Protein AF-A0AAV5WMH4-F1 (afdb_monomer)

pLDDT: mean 75.09, std 18.26, range [41.78, 94.44]

Foldseek 3Di:
DFWFKWKAAPVGDIDDRDTQVRVLVCVVVVVDDQRMWMAICPDPCNPDTHGLVVLCVQQNDNRSRDDGDPPPPPPPPVVVVVVVVVVVPDD

Sequence (91 aa):
MPNLVYYKDGSGVVSGPLREPEATALYKGNFFKPDHVFRVVDTEDAQTFYSIDDLRIKFGAESPFGKPIDCEDRELVRVYKVRRTLKVNLN

Nearest PDB structures (foldseek):
  3fma-assembly4_D  TM=8.261E-01  e=3.465E-03  Saccharomyces cerevisiae
  3k3v-assembly1_A  TM=6.315E-01  e=5.130E-03  Saccharomyces cerevisiae
  8z9y-assembly1_E  TM=5.330E-01  e=1.461E-02  Arabidopsis thaliana
  7vcf-assembly1_Q  TM=5.265E-01  e=1.644E-01  Chlamydomonas reinhardtii
  7xzi-assembly1_F  TM=5.455E-01  e=1.874E-01  Chlamydomonas reinhardtii

Mean predicted aligned error: 11.62 Å

Solvent-accessible surface area (backbone atoms only — not comparable to full-atom values): 5479 Å² total; per-residue (Å²): 129,84,38,34,35,32,39,28,44,82,90,63,55,74,47,73,76,32,49,37,72,57,49,42,50,38,52,76,65,63,68,68,56,93,67,34,29,35,28,52,62,75,46,101,58,57,85,51,70,35,46,65,66,57,27,24,72,55,21,32,81,88,35,45,61,52,67,64,57,90,62,90,65,79,72,65,68,70,59,62,65,56,60,62,64,66,71,75,77,80,127

Radius of gyration: 15.33 Å; Cα contacts (8 Å, |Δi|>4): 112; chains: 1; bounding box: 29×43×33 Å

InterPro domains:
  IPR035445 GYF-like domain superfamily [SSF55277] (6-54)

Secondary structure (DSSP, 8-state):
---EEEEE-TT--EEEEEEHHHHHHHHHTT-S-TT-EEEETTSS-TT--EEHHHHHHHH-SS-TTSPPP--S-TTSHHHHHHHHHTTSS--

Structure (mmCIF, N/CA/C/O backbone):
data_AF-A0AAV5WMH4-F1
#
_entry.id   AF-A0AAV5WMH4-F1
#
loop_
_atom_site.group_PDB
_atom_site.id
_atom_site.type_symbol
_atom_site.label_atom_id
_atom_site.label_alt_id
_atom_site.label_comp_id
_atom_site.label_asym_id
_atom_site.label_entity_id
_atom_site.label_seq_id
_atom_site.pdbx_PDB_ins_code
_atom_site.Cartn_x
_atom_site.Cartn_y
_atom_site.Cartn_z
_atom_site.occupancy
_atom_site.B_iso_or_equiv
_atom_site.auth_seq_id
_atom_site.auth_comp_id
_atom_site.auth_asym_id
_atom_site.auth_atom_id
_atom_site.pdbx_PDB_model_num
ATOM 1 N N . MET A 1 1 ? 7.818 -7.992 -12.132 1.00 51.41 1 MET A N 1
ATOM 2 C CA . MET A 1 1 ? 6.718 -8.927 -11.781 1.00 51.41 1 MET A CA 1
ATOM 3 C C . MET A 1 1 ? 5.460 -8.087 -11.528 1.00 51.41 1 MET A C 1
ATOM 5 O O . MET A 1 1 ? 5.589 -6.872 -11.603 1.00 51.41 1 MET A O 1
ATOM 9 N N . PRO A 1 2 ? 4.239 -8.631 -11.351 1.00 59.12 2 PRO A N 1
ATOM 10 C CA . PRO A 1 2 ? 3.107 -7.788 -10.958 1.00 59.12 2 PRO A CA 1
ATOM 11 C C . PRO A 1 2 ? 3.314 -7.246 -9.535 1.00 59.12 2 PRO A C 1
ATOM 13 O O . PRO A 1 2 ? 3.602 -8.023 -8.626 1.00 59.12 2 PRO A O 1
ATOM 16 N N . ASN A 1 3 ? 3.137 -5.937 -9.341 1.00 73.12 3 ASN A N 1
ATOM 17 C CA . ASN A 1 3 ? 3.188 -5.308 -8.021 1.00 73.12 3 ASN A CA 1
ATOM 18 C C . ASN A 1 3 ? 2.043 -5.852 -7.163 1.00 73.12 3 ASN A C 1
ATOM 20 O O . ASN A 1 3 ? 0.866 -5.628 -7.463 1.00 73.12 3 ASN A O 1
ATOM 24 N N . LEU A 1 4 ? 2.397 -6.579 -6.103 1.00 86.56 4 LEU A N 1
ATOM 25 C CA . LEU A 1 4 ? 1.455 -7.030 -5.086 1.00 86.56 4 LEU A CA 1
ATOM 26 C C . LEU A 1 4 ? 1.486 -6.055 -3.913 1.00 8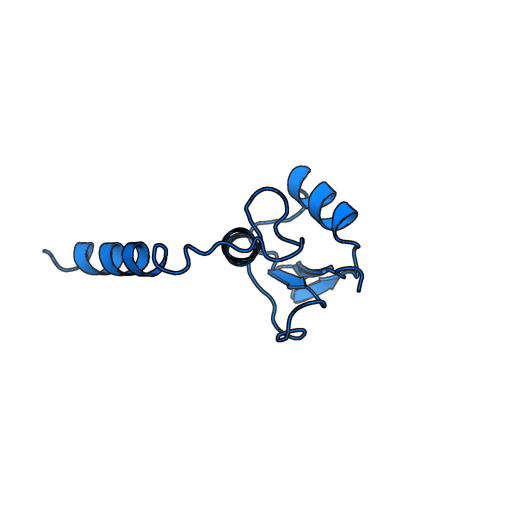6.56 4 LEU A C 1
ATOM 28 O O . LEU A 1 4 ? 2.554 -5.734 -3.389 1.00 86.56 4 LEU A O 1
ATOM 32 N N . VAL A 1 5 ? 0.307 -5.603 -3.500 1.00 89.25 5 VAL A N 1
ATOM 33 C CA . VAL A 1 5 ? 0.128 -4.613 -2.439 1.00 89.25 5 VAL A CA 1
ATOM 34 C C . VAL A 1 5 ? -0.537 -5.276 -1.245 1.00 89.25 5 VAL A C 1
ATOM 36 O O . VAL A 1 5 ? -1.626 -5.838 -1.352 1.00 89.25 5 VAL A O 1
ATOM 39 N N . TYR A 1 6 ? 0.108 -5.184 -0.091 1.00 92.69 6 TYR A N 1
ATOM 40 C CA . TYR A 1 6 ? -0.499 -5.478 1.201 1.00 92.69 6 TYR A CA 1
ATOM 41 C C . TYR A 1 6 ? -0.790 -4.162 1.905 1.00 92.69 6 TYR A C 1
ATOM 43 O O . TYR A 1 6 ? -0.024 -3.210 1.769 1.00 92.69 6 TYR A O 1
ATOM 51 N N . TYR A 1 7 ? -1.853 -4.111 2.693 1.00 93.81 7 TYR A N 1
ATOM 52 C CA . TYR A 1 7 ? -2.127 -2.971 3.560 1.00 93.81 7 TYR A CA 1
ATOM 53 C C . TYR A 1 7 ? -2.394 -3.447 4.981 1.00 93.81 7 TYR A C 1
ATOM 55 O O . TYR A 1 7 ? -2.870 -4.560 5.194 1.00 93.81 7 TYR A O 1
ATOM 63 N N . LYS A 1 8 ? -2.037 -2.618 5.953 1.00 94.44 8 LYS A N 1
ATOM 64 C CA . LYS A 1 8 ? -2.213 -2.863 7.377 1.00 94.44 8 LYS A CA 1
ATOM 65 C C . LYS A 1 8 ? -3.050 -1.736 7.955 1.00 94.44 8 LYS A C 1
ATOM 67 O O . LYS A 1 8 ? -2.735 -0.571 7.719 1.00 94.44 8 LYS A O 1
ATOM 72 N N . ASP A 1 9 ? -4.105 -2.088 8.675 1.00 92.06 9 ASP A N 1
ATOM 73 C CA . ASP A 1 9 ? -4.971 -1.111 9.333 1.00 92.06 9 ASP A CA 1
ATOM 74 C C . ASP A 1 9 ? -4.426 -0.663 10.703 1.00 92.06 9 ASP A C 1
ATOM 76 O O . ASP A 1 9 ? -3.437 -1.207 11.208 1.00 92.06 9 ASP A O 1
ATOM 80 N N . GLY A 1 10 ? -5.083 0.321 11.328 1.00 86.31 10 GLY A N 1
ATOM 81 C CA . GLY A 1 10 ? -4.714 0.826 12.654 1.00 86.31 10 GLY A CA 1
ATOM 82 C C . GLY A 1 10 ? -4.863 -0.186 13.799 1.00 86.31 10 GLY A C 1
ATOM 83 O O . GLY A 1 10 ? -4.292 0.025 14.867 1.00 86.31 10 GLY A O 1
ATOM 84 N N . SER A 1 11 ? -5.575 -1.302 13.594 1.00 91.31 11 SER A N 1
ATOM 85 C CA . SER A 1 11 ? -5.635 -2.418 14.556 1.00 91.31 11 SER A CA 1
ATOM 86 C C . SER A 1 11 ? -4.444 -3.372 14.425 1.00 91.31 11 SER A C 1
ATOM 88 O O . SER A 1 11 ? -4.159 -4.174 15.313 1.00 91.31 11 SER A O 1
ATOM 90 N N . GLY A 1 12 ? -3.714 -3.253 13.319 1.00 89.12 12 GLY A N 1
ATOM 91 C CA . GLY A 1 12 ? -2.544 -4.038 12.995 1.00 89.12 12 GLY A CA 1
ATOM 92 C C . GLY A 1 12 ? -2.818 -5.251 12.110 1.00 89.12 12 GLY A C 1
ATOM 93 O O . GLY A 1 12 ? -1.882 -6.008 11.843 1.00 89.12 12 GLY A O 1
ATOM 94 N N . VAL A 1 13 ? -4.049 -5.420 11.624 1.00 93.00 13 VAL A N 1
ATOM 95 C CA . VAL A 1 13 ? -4.427 -6.510 10.720 1.00 93.00 13 VAL A CA 1
ATOM 96 C C . VAL A 1 13 ? -3.891 -6.221 9.324 1.00 93.00 13 VAL A C 1
ATOM 98 O O . VAL A 1 13 ? -4.104 -5.143 8.772 1.00 93.00 13 VAL A O 1
ATOM 101 N N . VAL A 1 14 ? -3.193 -7.200 8.744 1.00 93.12 14 VAL A N 1
ATOM 102 C CA . VAL A 1 14 ? -2.647 -7.126 7.383 1.00 93.12 14 VAL A CA 1
ATOM 103 C C . VAL A 1 14 ? -3.596 -7.826 6.414 1.00 93.12 14 VAL A C 1
ATOM 105 O O . VAL A 1 14 ? -3.966 -8.977 6.624 1.00 93.12 14 VAL A O 1
ATOM 108 N N . SER A 1 15 ? -3.950 -7.141 5.333 1.00 93.25 15 SER A N 1
ATOM 109 C CA . SER A 1 15 ? -4.833 -7.615 4.266 1.00 93.25 15 SER A CA 1
ATOM 110 C C . SER A 1 15 ? -4.133 -7.572 2.902 1.00 93.25 15 SER A C 1
ATOM 112 O O . SER A 1 15 ? -3.196 -6.796 2.693 1.00 93.25 15 SER A O 1
ATOM 114 N N . GLY A 1 16 ? -4.590 -8.412 1.967 1.00 89.75 16 GLY A N 1
ATOM 115 C CA . GLY A 1 16 ? -4.033 -8.556 0.614 1.00 89.75 16 GLY A CA 1
ATOM 116 C C . GLY A 1 16 ? -3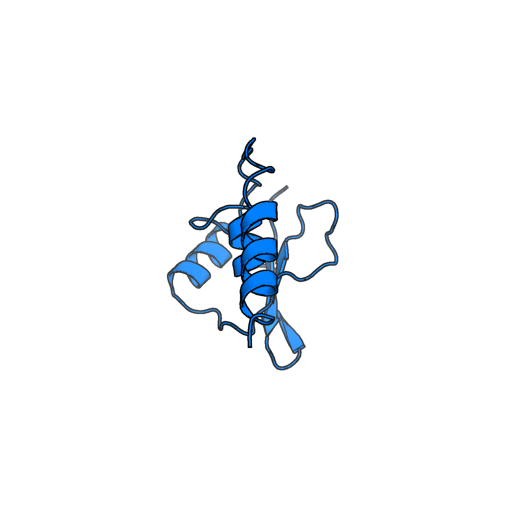.594 -9.997 0.287 1.00 89.75 16 GLY A C 1
ATOM 117 O O . GLY A 1 16 ? -3.925 -10.915 1.038 1.00 89.75 16 GLY A O 1
ATOM 118 N N . PRO A 1 17 ? -2.833 -10.217 -0.805 1.00 90.31 17 PRO A N 1
ATOM 119 C CA . PRO A 1 17 ? -2.320 -9.200 -1.721 1.00 90.31 17 PRO A CA 1
ATOM 120 C C . PRO A 1 17 ? -3.381 -8.694 -2.704 1.00 90.31 17 PRO A C 1
ATOM 122 O O . PRO A 1 17 ? -4.161 -9.470 -3.246 1.00 90.31 17 PRO A O 1
ATOM 125 N N . LEU A 1 18 ? -3.348 -7.395 -2.976 1.00 90.38 18 LEU A N 1
ATOM 126 C CA . LEU A 1 18 ? -4.077 -6.753 -4.066 1.00 90.38 18 LEU A CA 1
ATOM 127 C C . LEU A 1 18 ? -3.147 -6.556 -5.261 1.00 90.38 18 LEU A C 1
ATOM 129 O O . LEU A 1 18 ? -1.949 -6.310 -5.085 1.00 90.38 18 LEU A O 1
ATOM 133 N N . ARG A 1 19 ? -3.689 -6.615 -6.477 1.00 89.06 19 ARG A N 1
ATOM 134 C CA . ARG A 1 19 ? -2.950 -6.168 -7.667 1.00 89.06 19 ARG A CA 1
ATOM 135 C C . ARG A 1 19 ? -2.900 -4.642 -7.686 1.00 89.06 19 ARG A C 1
ATOM 137 O O . ARG A 1 19 ? -3.844 -4.000 -7.233 1.00 89.06 19 ARG A O 1
ATOM 144 N N . GLU A 1 20 ? -1.852 -4.052 -8.261 1.00 87.31 20 GLU A N 1
ATOM 145 C CA . GLU A 1 20 ? -1.749 -2.586 -8.392 1.00 87.31 20 GLU A CA 1
ATOM 146 C C . GLU A 1 20 ? -3.039 -1.925 -8.920 1.00 87.31 20 GLU A C 1
ATOM 148 O O . GLU A 1 20 ? -3.522 -1.012 -8.252 1.00 87.31 20 GLU A O 1
ATOM 153 N N . PRO A 1 21 ? -3.672 -2.380 -10.024 1.00 88.19 21 PRO A N 1
ATOM 154 C CA . PRO A 1 21 ? -4.884 -1.727 -10.519 1.00 88.19 21 PRO A CA 1
ATOM 155 C C . PRO A 1 21 ? -6.036 -1.744 -9.505 1.00 88.19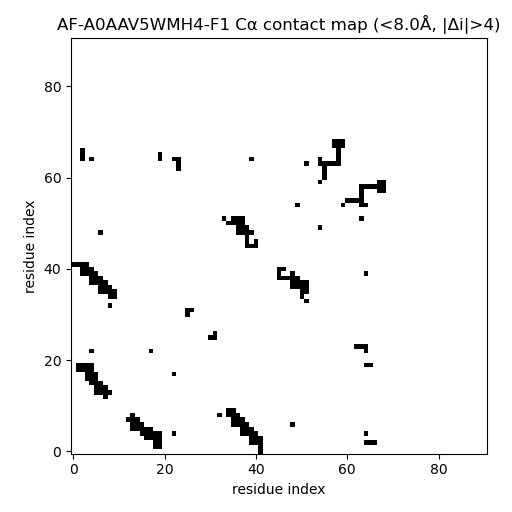 21 PRO A C 1
ATOM 157 O O . PRO A 1 21 ? -6.793 -0.781 -9.413 1.00 88.19 21 PRO A O 1
ATOM 160 N N . GLU A 1 22 ? -6.152 -2.818 -8.721 1.00 90.56 22 GLU A N 1
ATOM 161 C CA . GLU A 1 22 ? -7.179 -2.972 -7.685 1.00 90.56 22 GLU A CA 1
ATOM 162 C C . GLU A 1 22 ? -6.896 -2.045 -6.499 1.00 90.56 22 GLU A C 1
ATOM 164 O O . GLU A 1 22 ? -7.784 -1.326 -6.043 1.00 90.56 22 GLU A O 1
ATOM 169 N N . ALA A 1 23 ? -5.645 -2.004 -6.035 1.00 90.31 23 ALA A N 1
ATOM 170 C CA . ALA A 1 23 ? -5.223 -1.110 -4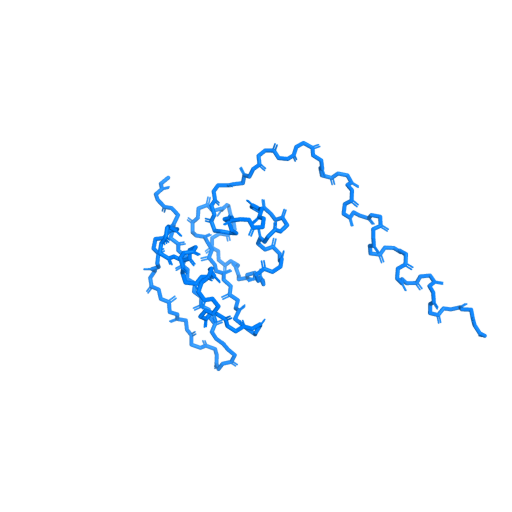.963 1.00 90.31 23 ALA A CA 1
ATOM 171 C C . ALA A 1 23 ? -5.394 0.365 -5.364 1.00 90.31 23 ALA A C 1
ATOM 173 O O . ALA A 1 23 ? -5.921 1.164 -4.590 1.00 90.31 23 ALA A O 1
ATOM 174 N N . THR A 1 24 ? -5.034 0.726 -6.597 1.00 89.38 24 THR A N 1
ATOM 175 C CA . THR A 1 24 ? -5.217 2.082 -7.128 1.00 89.38 24 THR A CA 1
ATOM 176 C C . THR A 1 24 ? -6.699 2.438 -7.265 1.00 89.38 24 THR A C 1
ATOM 178 O O . THR A 1 24 ? -7.082 3.562 -6.938 1.00 89.38 24 THR A O 1
ATOM 181 N N . ALA A 1 25 ? -7.559 1.502 -7.678 1.00 90.56 25 ALA A N 1
ATOM 182 C CA . ALA A 1 25 ? -9.006 1.722 -7.713 1.00 90.56 25 ALA A CA 1
ATOM 183 C C . ALA A 1 25 ? -9.589 1.965 -6.308 1.00 90.56 25 ALA A C 1
ATOM 185 O O . ALA A 1 25 ? -10.356 2.909 -6.121 1.00 90.56 25 ALA A O 1
ATOM 186 N N . LEU A 1 26 ? -9.180 1.178 -5.306 1.00 92.00 26 LEU A N 1
ATOM 187 C CA . LEU A 1 26 ? -9.599 1.357 -3.909 1.00 92.00 26 LEU A CA 1
ATOM 188 C C . LEU A 1 26 ? -9.112 2.685 -3.316 1.00 92.00 26 LEU A C 1
ATOM 190 O O . LEU A 1 26 ? -9.860 3.355 -2.604 1.00 92.00 26 LEU A O 1
ATOM 194 N N . TYR A 1 27 ? -7.887 3.097 -3.648 1.00 90.38 27 TYR A N 1
ATOM 195 C CA . TYR A 1 27 ? -7.354 4.405 -3.271 1.00 90.38 27 TYR A CA 1
ATOM 196 C C . TYR A 1 27 ? -8.177 5.547 -3.875 1.00 90.38 27 TYR A C 1
ATOM 198 O O . TYR A 1 27 ? -8.628 6.422 -3.140 1.00 90.38 27 TYR A O 1
ATOM 206 N N . LYS A 1 28 ? -8.460 5.504 -5.184 1.00 88.38 28 LYS A N 1
ATOM 207 C CA . LYS A 1 28 ? -9.312 6.502 -5.857 1.00 88.38 28 LYS A CA 1
ATOM 208 C C . LYS A 1 28 ? -10.745 6.519 -5.313 1.00 88.38 28 LYS A C 1
ATOM 210 O O . LYS A 1 28 ? -11.392 7.559 -5.333 1.00 88.38 28 LYS A O 1
ATOM 215 N N . GLY A 1 29 ? -11.223 5.384 -4.806 1.00 90.88 29 GLY A N 1
ATOM 216 C CA . GLY A 1 29 ? -12.512 5.250 -4.130 1.00 90.88 29 GLY A CA 1
ATOM 217 C C . GLY A 1 29 ? -12.532 5.696 -2.663 1.00 90.88 29 GLY A C 1
ATOM 218 O O . GLY A 1 29 ? -13.555 5.501 -2.014 1.00 90.88 29 GLY A O 1
ATOM 219 N N . ASN A 1 30 ? -11.442 6.256 -2.118 1.00 89.94 30 ASN A N 1
ATOM 220 C CA . ASN A 1 30 ? -11.307 6.636 -0.702 1.00 89.94 30 ASN A CA 1
ATOM 221 C C . ASN A 1 30 ? -11.603 5.488 0.289 1.00 89.94 3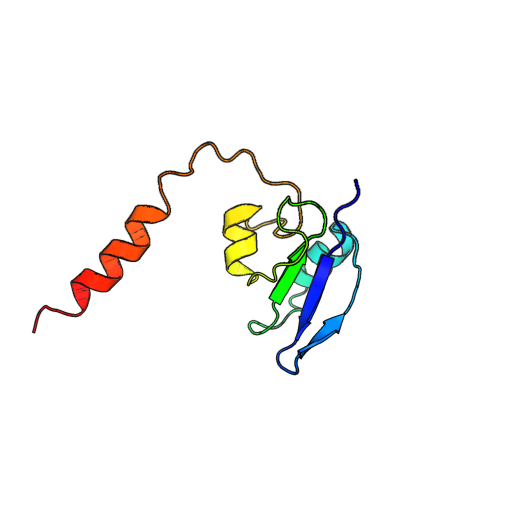0 ASN A C 1
ATOM 223 O O . ASN A 1 30 ? -12.059 5.725 1.407 1.00 89.94 30 ASN A O 1
ATOM 227 N N . PHE A 1 31 ? -11.350 4.235 -0.104 1.00 91.94 31 PHE A N 1
ATOM 228 C CA . PHE A 1 31 ? -11.559 3.075 0.770 1.00 91.94 31 PHE A CA 1
ATOM 229 C C . PHE A 1 31 ? -10.547 3.035 1.924 1.00 91.94 31 PHE A C 1
ATOM 231 O O . PHE A 1 31 ? -10.871 2.627 3.040 1.00 91.94 31 PHE A O 1
ATOM 238 N N . PHE A 1 32 ? -9.304 3.440 1.656 1.00 90.69 32 PHE A N 1
ATOM 239 C CA . PHE A 1 32 ? -8.244 3.405 2.653 1.00 90.69 32 PHE A CA 1
ATOM 240 C C . PHE A 1 32 ? -8.309 4.605 3.590 1.00 90.69 32 PHE A C 1
ATOM 242 O O . PHE A 1 32 ? -8.451 5.749 3.159 1.00 90.69 32 PHE A O 1
ATOM 249 N N . LYS A 1 33 ? -8.154 4.331 4.883 1.00 90.12 33 LYS A N 1
ATOM 250 C CA . LYS A 1 33 ? -8.112 5.358 5.916 1.00 90.12 33 LYS A CA 1
ATOM 251 C C . LYS A 1 33 ? -6.693 5.930 6.068 1.00 90.12 33 LYS A C 1
ATOM 253 O O . LYS A 1 33 ? -5.731 5.256 5.700 1.00 90.12 33 LYS A O 1
ATOM 258 N N . PRO A 1 34 ? -6.537 7.145 6.629 1.00 86.38 34 PRO A N 1
ATOM 259 C CA . PRO A 1 34 ? -5.226 7.785 6.792 1.00 86.38 34 PRO A CA 1
ATOM 260 C C . PRO A 1 34 ? -4.232 7.013 7.672 1.00 86.38 34 PRO A C 1
ATOM 262 O O . PRO A 1 34 ? -3.028 7.208 7.549 1.00 86.38 34 PRO A O 1
ATOM 265 N N . ASP A 1 35 ? -4.726 6.160 8.569 1.00 89.50 35 ASP A N 1
ATOM 266 C CA . ASP A 1 35 ? -3.935 5.298 9.452 1.00 89.50 35 ASP A CA 1
ATOM 267 C C . ASP A 1 35 ? -3.469 4.001 8.773 1.00 89.50 35 ASP A C 1
ATOM 269 O O . ASP A 1 35 ? -2.653 3.273 9.339 1.00 89.50 35 ASP A O 1
ATOM 273 N N . HIS A 1 36 ? -3.958 3.700 7.566 1.00 93.25 36 HIS A N 1
ATOM 274 C CA . HIS A 1 36 ? -3.505 2.536 6.819 1.00 93.25 36 HIS A CA 1
ATOM 275 C C . HIS A 1 36 ? -2.080 2.735 6.297 1.00 93.25 36 HIS A C 1
ATOM 277 O O . HIS A 1 36 ? -1.727 3.776 5.737 1.00 93.25 36 HIS A O 1
ATOM 283 N N . 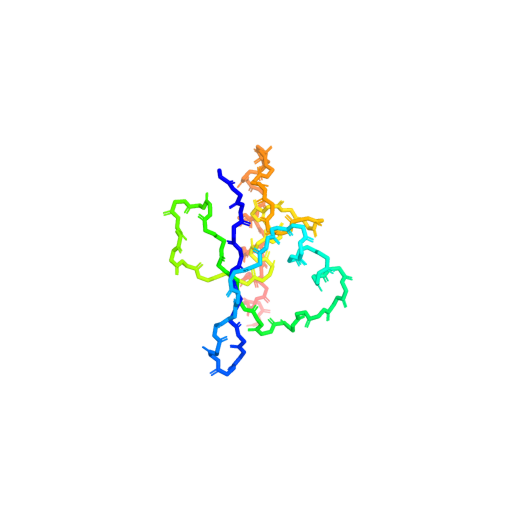VAL A 1 37 ? -1.276 1.683 6.417 1.00 93.88 37 VAL A N 1
ATOM 284 C CA . VAL A 1 37 ? 0.076 1.613 5.854 1.00 93.88 37 VAL A CA 1
ATOM 285 C C . VAL A 1 37 ? 0.172 0.472 4.852 1.00 93.88 37 VAL A C 1
ATOM 287 O O . VAL A 1 37 ? -0.560 -0.510 4.936 1.00 93.88 37 VAL A O 1
ATOM 290 N N . PHE A 1 38 ? 1.080 0.581 3.893 1.00 92.31 38 PHE A N 1
ATOM 291 C CA . PHE A 1 38 ? 1.088 -0.229 2.682 1.00 92.31 38 PHE A CA 1
ATOM 292 C C . PHE A 1 38 ? 2.468 -0.809 2.409 1.00 92.31 38 PHE A C 1
ATOM 294 O O . PHE A 1 38 ? 3.481 -0.135 2.568 1.00 92.31 38 PHE A O 1
ATOM 301 N N . ARG A 1 39 ? 2.511 -2.051 1.944 1.00 90.38 39 ARG A N 1
ATOM 302 C CA . ARG A 1 39 ? 3.729 -2.760 1.557 1.00 90.38 39 ARG A CA 1
ATOM 303 C C . ARG A 1 39 ? 3.598 -3.214 0.111 1.00 90.38 39 ARG A C 1
ATOM 305 O O . ARG A 1 39 ? 2.687 -3.977 -0.208 1.00 90.38 39 ARG A O 1
ATOM 312 N N . VAL A 1 40 ? 4.516 -2.766 -0.738 1.00 87.81 40 VAL A N 1
ATOM 313 C CA . VAL A 1 40 ? 4.561 -3.096 -2.170 1.00 87.81 40 VAL A CA 1
ATOM 314 C C . VAL A 1 40 ? 5.696 -4.093 -2.406 1.00 87.81 40 VAL A C 1
ATOM 316 O O . VAL A 1 40 ? 6.849 -3.807 -2.100 1.00 87.81 40 VAL A O 1
ATOM 319 N N . VAL A 1 41 ? 5.379 -5.278 -2.931 1.00 81.38 41 VAL A N 1
ATOM 320 C CA . VAL A 1 41 ? 6.307 -6.432 -3.009 1.00 81.38 41 VAL A CA 1
ATOM 321 C C . VAL A 1 41 ? 7.215 -6.410 -4.257 1.00 81.38 41 VAL A C 1
ATOM 323 O O . VAL A 1 41 ? 7.787 -7.422 -4.629 1.00 81.38 41 VAL A O 1
ATOM 326 N N . ASP A 1 42 ? 7.405 -5.252 -4.893 1.00 68.12 42 ASP A N 1
ATOM 327 C CA . ASP A 1 42 ? 8.266 -5.102 -6.090 1.00 68.12 42 ASP A CA 1
ATOM 328 C C . ASP A 1 42 ? 9.491 -4.197 -5.853 1.00 68.12 42 ASP A C 1
ATOM 330 O O . ASP A 1 42 ? 10.241 -3.898 -6.775 1.00 68.12 42 ASP A O 1
ATOM 334 N N . THR A 1 43 ? 9.722 -3.747 -4.615 1.00 57.94 43 THR A N 1
ATOM 335 C CA . THR A 1 43 ? 10.910 -2.950 -4.264 1.00 57.94 43 THR A CA 1
ATOM 336 C C . THR A 1 43 ? 11.912 -3.756 -3.449 1.00 57.94 43 THR A C 1
ATOM 338 O O . THR A 1 43 ? 11.509 -4.622 -2.679 1.00 57.94 43 THR A O 1
ATOM 341 N N . GLU A 1 44 ? 13.202 -3.417 -3.560 1.00 59.94 44 GLU A N 1
ATOM 342 C CA . GLU A 1 44 ? 14.317 -3.985 -2.773 1.00 59.94 44 GLU A CA 1
ATOM 343 C C . GLU A 1 44 ? 14.033 -4.033 -1.250 1.00 59.94 44 GLU A C 1
ATOM 345 O O . GLU A 1 44 ? 14.576 -4.876 -0.544 1.00 59.94 44 GLU A O 1
ATOM 350 N N . ASP A 1 45 ? 13.085 -3.216 -0.769 1.00 60.16 45 ASP A N 1
ATOM 351 C CA . ASP A 1 45 ? 12.516 -3.202 0.587 1.00 60.16 45 ASP A CA 1
ATOM 352 C C . ASP A 1 45 ? 11.142 -3.907 0.699 1.00 60.16 45 ASP A C 1
ATOM 354 O O . ASP A 1 45 ? 10.152 -3.337 1.167 1.00 60.16 45 ASP A O 1
ATOM 358 N N . ALA A 1 46 ? 11.043 -5.175 0.292 1.00 65.25 46 ALA A N 1
ATOM 359 C CA . ALA A 1 46 ? 9.778 -5.931 0.280 1.00 65.25 46 ALA A CA 1
ATOM 360 C C . ALA A 1 46 ? 9.155 -6.206 1.672 1.00 65.25 46 ALA A C 1
ATOM 362 O O . ALA A 1 46 ? 8.081 -6.807 1.761 1.00 65.25 46 ALA A O 1
ATOM 363 N N . GLN A 1 47 ? 9.806 -5.800 2.767 1.00 75.62 47 GLN A N 1
ATOM 364 C CA . GLN A 1 47 ? 9.328 -6.016 4.140 1.00 75.62 47 GLN A CA 1
ATOM 365 C C . GLN A 1 47 ? 8.738 -4.762 4.802 1.00 75.62 47 GLN A C 1
ATOM 367 O O . GLN A 1 47 ? 8.044 -4.886 5.812 1.00 75.62 47 GLN A O 1
ATOM 372 N N . THR A 1 48 ? 8.955 -3.577 4.231 1.00 84.56 48 THR A N 1
ATOM 373 C CA . THR A 1 48 ? 8.632 -2.306 4.892 1.00 84.56 48 THR A CA 1
ATOM 374 C C . THR A 1 48 ? 7.228 -1.821 4.536 1.00 84.56 48 THR A C 1
ATOM 376 O O . THR A 1 48 ? 6.805 -1.879 3.381 1.00 84.56 48 THR A O 1
ATOM 379 N N . PHE A 1 49 ? 6.500 -1.331 5.542 1.00 88.69 49 PHE A N 1
ATOM 380 C CA . PHE A 1 49 ? 5.227 -0.639 5.353 1.00 88.69 49 PHE A CA 1
ATOM 381 C C . PHE A 1 49 ? 5.450 0.875 5.307 1.00 88.69 49 PHE A C 1
ATOM 383 O O . PHE A 1 49 ? 6.162 1.428 6.142 1.00 88.69 49 PHE A O 1
ATOM 390 N N . TYR A 1 50 ? 4.801 1.535 4.356 1.00 89.31 50 TYR A N 1
ATOM 391 C CA . TYR A 1 50 ? 4.879 2.968 4.098 1.00 89.31 50 TYR A CA 1
ATOM 392 C C . TYR A 1 50 ? 3.503 3.608 4.242 1.00 89.31 50 TYR A C 1
ATOM 394 O O . TYR A 1 50 ? 2.483 2.970 3.976 1.00 89.31 50 TYR A O 1
ATOM 402 N N . SER A 1 51 ? 3.456 4.877 4.637 1.00 91.00 51 SER A N 1
ATOM 403 C CA . SER A 1 51 ? 2.206 5.632 4.559 1.00 91.00 51 SER A CA 1
ATOM 404 C C . SER A 1 51 ? 1.811 5.866 3.097 1.00 91.00 51 SER A C 1
ATOM 406 O O . SER A 1 51 ? 2.649 5.803 2.192 1.00 91.00 51 SER A O 1
ATOM 408 N N . ILE A 1 52 ? 0.536 6.173 2.847 1.00 89.12 52 ILE A N 1
ATOM 409 C CA . ILE A 1 52 ? 0.096 6.534 1.493 1.00 89.12 52 ILE A CA 1
ATOM 410 C C . ILE A 1 52 ? 0.839 7.769 0.964 1.00 89.12 52 ILE A C 1
ATOM 412 O O . ILE A 1 52 ? 1.124 7.843 -0.226 1.00 89.12 52 ILE A O 1
ATOM 416 N N . ASP A 1 53 ? 1.214 8.713 1.830 1.00 88.06 53 ASP A N 1
ATOM 417 C CA . ASP A 1 53 ? 1.949 9.912 1.426 1.00 88.06 53 ASP A CA 1
ATOM 418 C C . ASP A 1 53 ? 3.389 9.595 1.009 1.00 88.06 53 ASP A C 1
ATOM 420 O O . ASP A 1 53 ? 3.855 10.106 -0.009 1.00 88.06 53 ASP A O 1
ATOM 424 N N . ASP A 1 54 ? 4.070 8.695 1.725 1.00 87.81 54 ASP A N 1
ATOM 425 C CA . ASP A 1 54 ? 5.400 8.215 1.328 1.00 87.81 54 ASP A CA 1
ATOM 426 C C . ASP A 1 54 ? 5.346 7.530 -0.043 1.00 87.81 54 ASP A C 1
ATOM 428 O O . ASP A 1 54 ? 6.203 7.752 -0.902 1.00 87.81 54 ASP A O 1
ATOM 432 N N . LEU A 1 55 ? 4.302 6.728 -0.273 1.00 87.00 55 LEU A N 1
ATOM 433 C CA . LEU A 1 55 ? 4.067 6.070 -1.552 1.00 87.00 55 LEU A CA 1
ATOM 434 C C . LEU A 1 55 ? 3.770 7.066 -2.676 1.00 87.00 55 LEU A C 1
ATOM 436 O O . LEU A 1 55 ? 4.323 6.933 -3.765 1.00 87.00 55 LEU A O 1
ATOM 440 N N . ARG A 1 56 ? 2.974 8.109 -2.420 1.00 86.88 56 ARG A N 1
ATOM 441 C CA . ARG A 1 56 ? 2.710 9.180 -3.396 1.00 86.88 56 ARG A CA 1
ATOM 442 C C . ARG A 1 56 ? 3.978 9.935 -3.785 1.00 86.88 56 ARG A C 1
ATOM 444 O O . ARG A 1 56 ? 4.101 10.346 -4.934 1.00 86.88 56 ARG A O 1
ATOM 451 N N . ILE A 1 57 ? 4.917 10.109 -2.855 1.00 83.88 57 ILE A N 1
ATOM 452 C CA . ILE A 1 57 ? 6.219 10.732 -3.132 1.00 83.88 57 ILE A CA 1
ATOM 453 C C . ILE A 1 57 ? 7.107 9.794 -3.960 1.00 83.88 57 ILE A C 1
ATOM 455 O O . ILE A 1 57 ? 7.811 10.252 -4.855 1.00 83.88 57 ILE A O 1
ATOM 459 N N . LYS A 1 58 ? 7.082 8.488 -3.669 1.00 79.88 58 LYS A N 1
ATOM 460 C CA . LYS A 1 58 ? 7.958 7.489 -4.302 1.00 79.88 58 LYS A CA 1
ATOM 461 C C . LYS A 1 58 ? 7.483 7.047 -5.691 1.00 79.88 58 LYS A C 1
ATOM 463 O O . LYS A 1 58 ? 8.314 6.810 -6.561 1.00 79.88 58 LYS A O 1
ATOM 468 N N . PHE A 1 59 ? 6.173 6.923 -5.884 1.00 81.94 59 PHE A N 1
ATOM 469 C CA . PHE A 1 59 ? 5.553 6.332 -7.077 1.00 81.94 59 PHE A CA 1
ATOM 470 C C . PHE A 1 59 ? 4.618 7.294 -7.825 1.00 81.94 59 PHE A C 1
ATOM 472 O O . PHE A 1 59 ? 4.199 6.999 -8.938 1.00 81.94 59 PHE A O 1
ATOM 479 N N . GLY A 1 60 ? 4.311 8.459 -7.249 1.00 80.88 60 GLY A N 1
ATOM 480 C CA . GLY A 1 60 ? 3.410 9.452 -7.831 1.00 80.88 60 GLY A CA 1
ATOM 481 C C . GLY A 1 60 ? 2.010 9.442 -7.214 1.0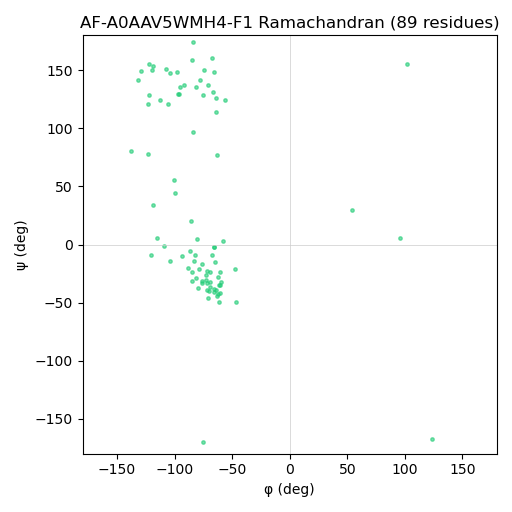0 80.88 60 GLY A C 1
ATOM 482 O O . GLY A 1 60 ? 1.535 8.453 -6.657 1.00 80.88 60 GLY A O 1
ATOM 483 N N . ALA A 1 61 ? 1.322 10.582 -7.310 1.00 79.31 61 ALA A N 1
ATOM 484 C CA . ALA A 1 61 ? 0.023 10.777 -6.666 1.00 79.31 61 ALA A CA 1
ATOM 485 C C . ALA A 1 61 ? -1.133 10.009 -7.336 1.00 79.31 61 ALA A C 1
ATOM 487 O O . ALA A 1 61 ? -2.122 9.706 -6.667 1.00 79.31 61 ALA A O 1
ATOM 488 N N . GLU A 1 62 ? -1.023 9.718 -8.636 1.00 79.75 62 GLU A N 1
ATOM 489 C CA . GLU A 1 62 ? -2.087 9.078 -9.423 1.00 79.75 62 GLU A CA 1
ATOM 490 C C . GLU A 1 62 ? -2.093 7.546 -9.323 1.00 79.75 62 GLU A C 1
ATOM 492 O O . GLU A 1 62 ? -3.167 6.939 -9.388 1.00 79.75 62 GLU A O 1
ATOM 497 N N . SER A 1 63 ? -0.915 6.935 -9.146 1.00 80.62 63 SER A N 1
ATOM 498 C CA . SER A 1 63 ? -0.748 5.500 -8.886 1.00 80.62 63 SER A CA 1
ATOM 499 C C . SER A 1 63 ? 0.319 5.274 -7.804 1.00 80.62 63 SER A C 1
ATOM 501 O O . SER A 1 63 ? 1.464 4.945 -8.113 1.00 80.62 63 SER A O 1
ATOM 503 N N . PRO A 1 64 ? -0.033 5.428 -6.512 1.00 84.06 64 PRO A N 1
ATOM 504 C CA . PRO A 1 64 ? 0.926 5.296 -5.412 1.00 84.06 64 PRO A CA 1
ATOM 505 C C . PRO A 1 64 ? 1.462 3.863 -5.232 1.00 84.06 64 PRO A C 1
ATOM 507 O O . PRO A 1 64 ? 2.388 3.643 -4.460 1.00 84.06 64 PRO A O 1
ATOM 510 N N . PHE A 1 65 ? 0.898 2.877 -5.931 1.00 87.44 65 PHE A N 1
ATOM 511 C CA . PHE A 1 65 ? 1.321 1.473 -5.875 1.00 87.44 65 PHE A CA 1
ATOM 512 C C . PHE A 1 65 ? 2.030 0.997 -7.152 1.00 87.44 65 PHE A C 1
ATOM 514 O O . PHE A 1 65 ? 2.403 -0.178 -7.255 1.00 87.44 65 PHE A O 1
ATOM 521 N N . GLY A 1 66 ? 2.157 1.887 -8.139 1.00 75.00 66 GLY A N 1
ATOM 522 C CA . GLY A 1 66 ? 2.704 1.592 -9.456 1.00 75.00 66 GLY A CA 1
ATOM 523 C C . GLY A 1 66 ? 4.222 1.451 -9.466 1.00 75.00 66 GLY A C 1
ATOM 524 O O . GLY A 1 66 ? 4.884 1.377 -8.431 1.00 75.00 66 GLY A O 1
ATOM 525 N N . LYS A 1 67 ? 4.791 1.395 -10.671 1.00 66.69 67 LYS A N 1
ATOM 526 C CA . LYS A 1 67 ? 6.245 1.475 -10.838 1.00 66.69 67 LYS A CA 1
ATOM 527 C C . LYS A 1 67 ? 6.745 2.856 -10.409 1.00 66.69 67 LYS A C 1
ATOM 529 O O . LYS A 1 67 ? 6.006 3.827 -10.572 1.00 66.69 67 LYS A O 1
ATOM 534 N N . PRO A 1 68 ? 7.976 2.959 -9.877 1.00 60.69 68 PRO A N 1
ATOM 535 C CA . PRO A 1 68 ? 8.562 4.263 -9.615 1.00 60.69 68 PRO A CA 1
ATOM 536 C C . PRO A 1 68 ? 8.565 5.037 -10.930 1.00 60.69 68 PRO A C 1
ATOM 538 O O . PRO A 1 68 ? 9.045 4.537 -11.947 1.00 60.69 68 PRO A O 1
ATOM 541 N N . ILE A 1 69 ? 7.962 6.222 -10.921 1.00 56.62 69 ILE A N 1
ATOM 542 C CA . ILE A 1 69 ? 8.189 7.184 -11.990 1.00 56.62 69 ILE A CA 1
ATOM 543 C C . ILE A 1 69 ? 9.678 7.518 -11.870 1.00 56.62 69 ILE A C 1
ATOM 545 O O . ILE A 1 69 ? 10.130 7.832 -10.765 1.00 56.62 69 ILE A O 1
ATOM 549 N N . ASP A 1 70 ? 10.443 7.383 -12.955 1.00 46.34 70 ASP A N 1
ATOM 550 C CA . ASP A 1 70 ? 11.809 7.912 -13.045 1.00 46.34 70 ASP A CA 1
ATOM 551 C C . ASP A 1 70 ? 11.721 9.440 -12.925 1.00 46.34 70 ASP A C 1
ATOM 553 O O . ASP A 1 70 ? 11.718 10.189 -13.897 1.00 46.34 70 ASP A O 1
ATOM 557 N N . CYS A 1 71 ? 11.527 9.914 -11.700 1.00 43.66 71 CYS A N 1
ATOM 558 C CA . CYS A 1 71 ? 11.616 11.310 -11.353 1.00 43.66 71 CYS A CA 1
ATOM 559 C C . CYS A 1 71 ? 13.101 11.567 -11.108 1.00 43.66 71 CYS A C 1
ATOM 561 O O . CYS A 1 71 ? 13.597 11.329 -10.003 1.00 43.66 71 CYS A O 1
ATOM 563 N N . GLU A 1 72 ? 13.802 12.083 -12.116 1.00 45.22 72 GLU A N 1
ATOM 564 C CA . GLU A 1 72 ? 15.149 12.656 -11.974 1.00 45.22 72 GLU A CA 1
ATOM 565 C C . GLU A 1 72 ? 15.211 13.828 -10.957 1.00 45.22 72 GLU A C 1
ATOM 567 O O . GLU A 1 72 ? 16.274 14.377 -10.701 1.00 45.22 72 GLU A O 1
ATOM 572 N N . ASP A 1 73 ? 14.113 14.168 -10.273 1.00 47.31 73 ASP A N 1
ATOM 573 C CA . ASP A 1 73 ? 13.997 15.289 -9.335 1.00 47.31 73 ASP A CA 1
ATOM 574 C C . ASP A 1 73 ? 14.121 14.890 -7.849 1.00 47.31 73 ASP A C 1
ATOM 576 O O . ASP A 1 73 ? 13.379 15.360 -6.976 1.00 47.31 73 ASP A O 1
ATOM 580 N N . ARG A 1 74 ? 15.090 14.034 -7.503 1.00 48.94 74 ARG A N 1
ATOM 581 C CA . ARG A 1 74 ? 15.377 13.669 -6.095 1.00 48.94 74 ARG A CA 1
ATOM 582 C C . ARG A 1 74 ? 15.905 14.825 -5.225 1.00 48.94 74 ARG A C 1
ATOM 584 O O . ARG A 1 74 ? 16.084 14.634 -4.021 1.00 48.94 74 ARG A O 1
ATOM 591 N N . GLU A 1 75 ? 16.110 16.026 -5.765 1.00 50.44 75 GLU A N 1
ATOM 592 C CA . GLU A 1 75 ? 16.657 17.165 -5.011 1.00 50.44 75 GLU A CA 1
ATOM 593 C C . GLU A 1 75 ? 15.619 18.038 -4.275 1.00 50.44 75 GLU A C 1
ATOM 595 O O . GLU A 1 75 ? 15.966 18.710 -3.300 1.00 50.44 75 GLU A O 1
ATOM 600 N N . LEU A 1 76 ? 14.331 18.012 -4.637 1.00 48.56 76 LEU A N 1
ATOM 601 C CA . LEU A 1 76 ? 13.379 19.029 -4.148 1.00 48.56 76 LEU A CA 1
ATOM 602 C C . LEU A 1 76 ? 12.747 18.745 -2.769 1.00 48.56 76 LEU A C 1
ATOM 604 O O . LEU A 1 76 ? 12.355 19.679 -2.062 1.00 48.56 76 LEU A O 1
ATOM 608 N N . VAL A 1 77 ? 12.677 17.488 -2.317 1.00 51.00 77 VAL A N 1
ATOM 609 C CA . VAL A 1 77 ? 11.981 17.141 -1.053 1.00 51.00 77 VAL A CA 1
ATOM 610 C C . VAL A 1 77 ? 12.825 17.455 0.194 1.00 51.00 77 VAL A C 1
ATOM 612 O O . VAL A 1 77 ? 12.282 17.688 1.280 1.00 51.00 77 VAL A O 1
ATOM 615 N N . ARG A 1 78 ? 14.156 17.564 0.066 1.00 49.59 78 ARG A N 1
ATOM 616 C CA . ARG A 1 78 ? 15.042 17.872 1.205 1.00 49.59 78 ARG A CA 1
ATOM 617 C C . ARG A 1 78 ? 14.871 19.308 1.721 1.00 49.59 78 ARG A C 1
ATOM 619 O O . ARG A 1 78 ? 15.130 19.568 2.895 1.00 49.59 78 ARG A O 1
ATOM 626 N N . VAL A 1 79 ? 14.376 20.228 0.890 1.00 52.00 79 VAL A N 1
ATOM 627 C CA . VAL A 1 79 ? 14.262 21.658 1.232 1.00 52.00 79 VAL A CA 1
ATOM 628 C C . VAL A 1 79 ? 13.011 21.966 2.073 1.00 52.00 79 VAL A C 1
ATOM 630 O O . VAL A 1 79 ? 13.039 22.862 2.920 1.00 52.00 79 VAL A O 1
ATOM 633 N N . TYR A 1 80 ? 11.925 21.197 1.933 1.00 46.94 80 TYR A N 1
ATOM 634 C CA . TYR A 1 80 ? 10.677 21.479 2.660 1.00 46.94 80 TYR A CA 1
ATOM 635 C C . TYR A 1 80 ? 10.706 21.076 4.140 1.00 46.94 80 TYR A C 1
ATOM 637 O O . TYR A 1 80 ? 10.129 21.782 4.972 1.00 46.94 80 TYR A O 1
ATOM 645 N N . LYS A 1 81 ? 11.415 19.999 4.510 1.00 46.66 81 LYS A N 1
ATOM 646 C CA . LYS A 1 81 ? 11.538 19.602 5.927 1.00 46.66 81 LYS A CA 1
ATOM 647 C C . LYS A 1 81 ? 12.376 20.588 6.749 1.00 46.66 81 LYS A C 1
ATOM 649 O O . LYS A 1 81 ? 12.057 20.811 7.910 1.00 46.66 81 LYS A O 1
ATOM 654 N N . VAL A 1 82 ? 13.377 21.241 6.153 1.00 50.16 82 VAL A N 1
ATOM 655 C CA . VAL A 1 82 ? 14.247 22.196 6.869 1.00 50.16 82 VAL A CA 1
ATOM 656 C C . VAL A 1 82 ? 13.514 23.501 7.214 1.00 50.16 82 VAL A C 1
ATOM 658 O O . VAL A 1 82 ? 13.731 24.075 8.281 1.00 50.16 82 VAL A O 1
ATOM 661 N N . ARG A 1 83 ? 12.577 23.960 6.372 1.00 44.09 83 ARG A N 1
ATOM 662 C CA . ARG A 1 83 ? 11.848 25.219 6.620 1.00 44.09 83 ARG A CA 1
ATOM 663 C C . ARG A 1 83 ? 10.832 25.152 7.763 1.00 44.09 83 ARG A C 1
ATOM 665 O O . ARG A 1 83 ? 10.511 26.199 8.322 1.00 44.09 83 ARG A O 1
ATOM 672 N N . ARG A 1 84 ? 10.329 23.968 8.138 1.00 42.84 84 ARG A N 1
ATOM 673 C CA . ARG A 1 84 ? 9.419 23.840 9.294 1.00 42.84 84 ARG A CA 1
ATOM 674 C C . ARG A 1 84 ? 10.148 23.920 10.633 1.00 42.84 84 ARG A C 1
ATOM 676 O O . ARG A 1 84 ? 9.585 24.471 11.569 1.00 42.84 84 ARG A O 1
ATOM 683 N N . THR A 1 85 ? 11.393 23.460 10.716 1.00 48.31 85 THR A N 1
ATOM 684 C CA . THR A 1 85 ? 12.164 23.512 11.967 1.00 48.31 85 THR A CA 1
ATOM 685 C C . THR A 1 85 ? 12.607 24.935 12.317 1.0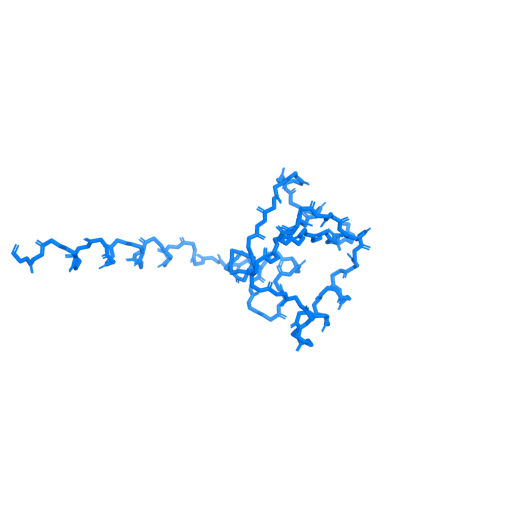0 48.31 85 THR A C 1
ATOM 687 O O . THR A 1 85 ? 12.675 25.289 13.488 1.00 48.31 85 THR A O 1
ATOM 690 N N . LEU A 1 86 ? 12.841 25.791 11.317 1.00 49.69 86 LEU A N 1
ATOM 691 C CA . LEU A 1 86 ? 13.312 27.164 11.542 1.00 49.69 86 LEU A CA 1
ATOM 692 C C . LEU A 1 86 ? 12.229 28.140 12.030 1.00 49.69 86 LEU A C 1
ATOM 694 O O . LEU A 1 86 ? 12.569 29.190 12.563 1.00 49.69 86 LEU A O 1
ATOM 698 N N . LYS A 1 87 ? 10.935 27.818 11.889 1.00 46.31 87 LYS A N 1
ATOM 699 C CA . LYS A 1 87 ? 9.844 28.692 12.368 1.00 46.31 87 LYS A CA 1
ATOM 700 C C . LYS A 1 87 ? 9.461 28.487 13.836 1.00 46.31 87 LYS A C 1
ATOM 702 O O . LYS A 1 87 ? 8.632 29.237 14.333 1.00 46.31 87 LYS A O 1
ATOM 707 N N . VAL A 1 88 ? 10.036 27.498 14.523 1.00 50.09 88 VAL A N 1
ATOM 708 C CA . VAL A 1 88 ? 9.671 27.178 15.916 1.00 50.09 88 VAL A CA 1
ATOM 709 C C . VAL A 1 88 ? 10.584 27.877 16.941 1.00 50.09 88 VAL A C 1
ATOM 711 O O . VAL A 1 88 ? 10.241 27.918 18.112 1.00 50.09 88 VAL A O 1
ATOM 714 N N . ASN A 1 89 ? 11.690 28.504 16.515 1.00 44.66 89 ASN A N 1
ATOM 715 C CA . ASN A 1 89 ? 12.689 29.116 17.412 1.00 44.66 89 ASN A CA 1
ATOM 716 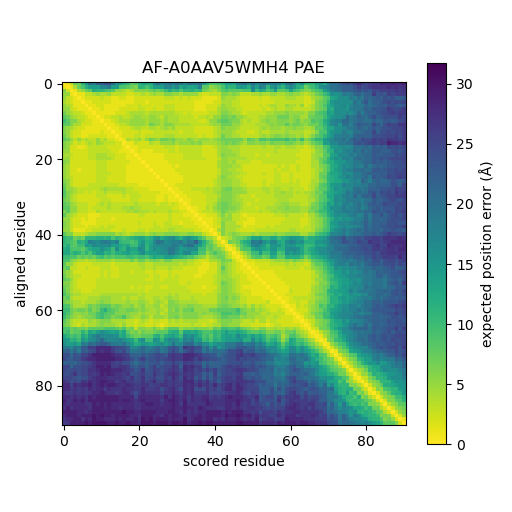C C . ASN A 1 89 ? 12.881 30.635 17.230 1.00 44.66 89 ASN A C 1
ATOM 718 O O . ASN A 1 89 ? 13.984 31.149 17.390 1.00 44.66 89 ASN A O 1
ATOM 722 N N . LEU A 1 90 ? 11.822 31.371 16.900 1.00 48.88 90 LEU A N 1
ATOM 723 C CA . LEU A 1 90 ? 11.819 32.834 17.007 1.00 48.88 90 LEU A CA 1
ATOM 724 C C . LEU A 1 90 ? 10.665 33.252 17.916 1.00 48.88 90 LEU A C 1
ATOM 726 O O . LEU A 1 90 ? 9.602 33.645 17.441 1.00 48.88 90 LEU A O 1
ATOM 730 N N . ASN A 1 91 ? 10.888 33.091 19.219 1.00 41.78 91 ASN A N 1
ATOM 731 C CA . ASN A 1 91 ? 10.239 33.857 20.276 1.00 41.78 91 ASN A CA 1
ATOM 732 C C . ASN A 1 91 ? 11.220 34.011 21.437 1.00 41.78 91 ASN A C 1
ATOM 734 O O . ASN A 1 91 ? 11.785 32.971 21.845 1.00 41.78 91 ASN A O 1
#

Organism: NCBI:txid1538716